Protein AF-A0A8J2VL37-F1 (afdb_monomer)

pLDDT: mean 73.99, std 14.51, range [34.97, 93.06]

Organism: NCBI:txid1571185

Sequence (99 aa):
MVTAVNVRNAQSLTSVRDPLRQQNIRYIKFGPGKKLLKKR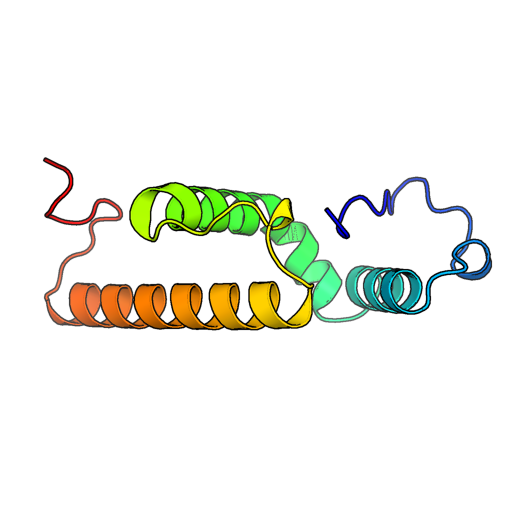AAIERLFAVLKMRYHLENPQIYGQRRYTRHVRWVLFTYLCDRLAEKQAGIQTVQAPWNR

Mean predicted aligned error: 10.72 Å

Solvent-accessible surface area (backbone atoms only — not comparable to full-atom values): 6083 Å² total; per-residue (Å²): 126,95,76,81,65,57,75,92,72,57,71,60,76,82,71,50,87,50,67,68,58,40,51,50,49,49,38,41,76,42,76,70,33,40,61,48,56,75,41,41,68,61,51,53,52,49,52,51,51,40,32,73,75,62,62,53,69,73,64,87,85,46,61,71,70,58,40,53,51,49,53,51,51,53,52,48,53,51,50,52,51,53,51,51,34,55,73,70,70,50,85,62,92,66,60,91,86,75,118

Foldseek 3Di:
DLPPPPLVPPPDLVVDPDPVNSVLNCLCVDDCNVVVVVCVVVVVVVVVVLCVPVVLDDCPVDDPVVSVVSVVVSVVVVVVVVVVCVVVVNPDPDDPPPD

Structure (mmCIF, N/CA/C/O backbone):
data_AF-A0A8J2VL37-F1
#
_entry.id   AF-A0A8J2VL37-F1
#
loop_
_atom_site.group_PDB
_atom_site.id
_atom_site.type_symbol
_atom_site.label_atom_id
_atom_site.label_alt_id
_atom_site.label_comp_id
_atom_site.label_asym_id
_atom_site.label_entity_id
_atom_site.label_seq_id
_atom_site.pdbx_PDB_ins_code
_atom_site.Cartn_x
_atom_site.Cartn_y
_atom_site.Cartn_z
_atom_site.occupancy
_atom_site.B_iso_or_equiv
_atom_site.auth_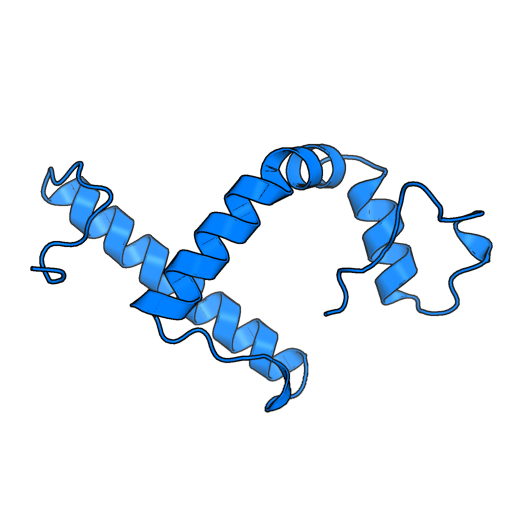seq_id
_atom_site.auth_comp_id
_atom_site.auth_asym_id
_atom_site.auth_atom_id
_atom_site.pdbx_PDB_model_num
ATOM 1 N N . MET A 1 1 ? 9.552 -8.108 -7.524 1.00 34.97 1 MET A N 1
ATOM 2 C CA . MET A 1 1 ? 9.185 -6.766 -7.008 1.00 34.97 1 MET A CA 1
ATOM 3 C C . MET A 1 1 ? 9.712 -5.700 -7.966 1.00 34.97 1 MET A C 1
ATOM 5 O O . MET A 1 1 ? 10.916 -5.532 -8.065 1.00 34.97 1 MET A O 1
ATOM 9 N N . VAL A 1 2 ? 8.831 -4.985 -8.674 1.00 40.66 2 VAL A N 1
ATOM 10 C CA . VAL A 1 2 ? 9.183 -3.887 -9.615 1.00 40.66 2 VAL A CA 1
ATOM 11 C C . VAL A 1 2 ? 9.647 -2.607 -8.879 1.00 40.66 2 VAL A C 1
ATOM 13 O O . VAL A 1 2 ? 10.037 -1.615 -9.484 1.00 40.66 2 VAL A O 1
ATOM 16 N N . THR A 1 3 ? 9.663 -2.631 -7.546 1.00 42.62 3 THR A N 1
ATOM 17 C CA . THR A 1 3 ? 9.967 -1.493 -6.668 1.00 42.62 3 THR A CA 1
ATOM 18 C C . THR A 1 3 ? 11.420 -1.409 -6.199 1.00 42.62 3 THR A C 1
ATOM 20 O O . THR A 1 3 ? 11.766 -0.445 -5.521 1.00 42.62 3 THR A O 1
ATOM 23 N N . ALA A 1 4 ? 12.306 -2.332 -6.593 1.00 46.34 4 ALA A N 1
ATOM 24 C CA . ALA A 1 4 ? 13.746 -2.223 -6.327 1.00 46.34 4 ALA A CA 1
ATOM 25 C C . ALA A 1 4 ? 14.424 -1.230 -7.293 1.00 46.34 4 ALA A C 1
ATOM 27 O O . ALA A 1 4 ? 15.391 -1.535 -7.990 1.00 46.34 4 ALA A O 1
ATOM 28 N N . VAL A 1 5 ? 13.874 -0.025 -7.405 1.00 51.81 5 VAL A N 1
ATOM 29 C CA . VAL A 1 5 ? 14.566 1.088 -8.042 1.00 51.81 5 VAL A CA 1
ATOM 30 C C . VAL A 1 5 ? 15.319 1.793 -6.929 1.00 51.81 5 VAL A C 1
ATOM 32 O O . VAL A 1 5 ? 14.733 2.515 -6.124 1.00 51.81 5 VAL A O 1
ATOM 35 N N . ASN A 1 6 ? 16.624 1.550 -6.852 1.00 54.78 6 ASN A N 1
ATOM 36 C CA . ASN A 1 6 ? 17.492 2.226 -5.902 1.00 54.78 6 ASN A CA 1
ATOM 37 C C . ASN A 1 6 ? 17.693 3.680 -6.363 1.00 54.78 6 ASN A C 1
ATOM 39 O O . ASN A 1 6 ? 18.660 4.001 -7.045 1.00 54.78 6 ASN A O 1
ATOM 43 N N . VAL A 1 7 ? 16.735 4.558 -6.047 1.00 54.72 7 VAL A N 1
ATOM 44 C CA . VAL A 1 7 ? 16.720 5.961 -6.510 1.00 54.72 7 VAL A CA 1
ATOM 45 C C . VAL A 1 7 ? 17.953 6.737 -6.021 1.00 54.72 7 VAL A C 1
ATOM 47 O O . VAL A 1 7 ? 18.353 7.695 -6.675 1.00 54.72 7 VAL A O 1
ATOM 50 N N . ARG A 1 8 ? 18.582 6.298 -4.917 1.00 51.19 8 ARG A N 1
ATOM 51 C CA . ARG A 1 8 ? 19.843 6.850 -4.391 1.00 51.19 8 ARG A CA 1
ATOM 52 C C . ARG A 1 8 ? 21.056 6.548 -5.280 1.00 51.19 8 ARG A C 1
ATOM 54 O O . ARG A 1 8 ? 21.927 7.398 -5.380 1.00 51.19 8 ARG A O 1
ATOM 61 N N . ASN A 1 9 ? 21.071 5.394 -5.953 1.00 51.41 9 ASN A N 1
ATOM 62 C CA . ASN A 1 9 ? 22.181 4.942 -6.806 1.00 51.41 9 ASN A CA 1
ATOM 63 C C . ASN A 1 9 ? 21.848 4.962 -8.308 1.00 51.41 9 ASN A C 1
ATOM 65 O O . ASN A 1 9 ? 22.648 4.504 -9.119 1.00 51.41 9 ASN A O 1
ATOM 69 N N . ALA A 1 10 ? 20.669 5.449 -8.704 1.00 53.59 10 ALA A N 1
ATOM 70 C CA . ALA A 1 10 ? 20.260 5.487 -10.103 1.00 53.59 10 ALA A CA 1
ATOM 71 C C . ALA A 1 10 ? 21.048 6.571 -10.859 1.00 53.59 10 ALA A C 1
ATOM 73 O O . ALA A 1 10 ? 20.617 7.724 -10.952 1.00 53.59 10 ALA A O 1
ATOM 74 N N . GLN A 1 11 ? 22.211 6.181 -11.382 1.00 54.25 11 GLN A N 1
ATOM 75 C CA . GLN A 1 11 ? 23.028 6.952 -12.312 1.00 54.25 11 GLN A CA 1
ATOM 76 C C . GLN A 1 11 ? 22.190 7.257 -13.564 1.00 54.25 11 GLN A C 1
ATOM 78 O O . GLN A 1 11 ? 22.062 6.422 -14.451 1.00 54.25 11 GLN A O 1
ATOM 83 N N . SER A 1 12 ? 21.583 8.445 -13.626 1.00 58.78 12 SER A N 1
ATOM 84 C CA . SER A 1 12 ? 20.787 8.977 -14.751 1.00 58.78 12 SER A CA 1
ATOM 85 C C . SER A 1 12 ? 19.496 8.210 -15.136 1.00 58.78 12 SER A C 1
ATOM 87 O O . SER A 1 12 ? 19.379 6.998 -15.014 1.00 58.78 12 SER A O 1
ATOM 89 N N . LEU A 1 13 ? 18.478 8.941 -15.612 1.00 59.38 13 LEU A N 1
ATOM 90 C CA . LEU A 1 13 ? 17.221 8.370 -16.143 1.00 59.38 13 LEU A CA 1
ATOM 91 C C . LEU A 1 13 ? 17.432 7.577 -17.447 1.00 59.38 13 LEU A C 1
ATOM 93 O O . LEU A 1 13 ? 16.593 6.752 -17.799 1.00 59.38 13 LEU A O 1
ATOM 97 N N . THR A 1 14 ? 18.534 7.840 -18.149 1.00 62.00 14 THR A N 1
ATOM 98 C CA . THR A 1 14 ? 18.889 7.279 -19.458 1.00 62.00 14 THR A CA 1
ATOM 99 C C . THR A 1 14 ? 19.500 5.879 -19.370 1.00 62.00 14 THR A C 1
ATOM 101 O O . THR A 1 14 ? 19.482 5.153 -20.358 1.00 62.00 14 THR A O 1
ATOM 104 N N . SER A 1 15 ? 19.982 5.455 -18.197 1.00 63.59 15 SER A N 1
ATOM 105 C CA . SER A 1 15 ? 20.559 4.114 -17.991 1.00 63.59 15 SER A CA 1
ATOM 106 C C . SER A 1 15 ? 19.514 2.995 -17.873 1.00 63.59 15 SER A C 1
ATOM 108 O O . SER A 1 15 ? 19.840 1.811 -17.953 1.00 63.59 15 SER A O 1
ATOM 110 N N . VAL A 1 16 ? 18.237 3.341 -17.689 1.00 67.19 16 VAL A N 1
ATOM 111 C CA . VAL A 1 16 ? 17.160 2.375 -17.446 1.00 67.19 16 VAL A CA 1
ATOM 112 C C . VAL A 1 16 ? 16.452 2.052 -18.758 1.00 67.19 16 VAL A C 1
ATOM 114 O O . VAL A 1 16 ? 15.698 2.876 -19.251 1.00 67.19 16 VAL A O 1
ATOM 117 N N . ARG A 1 17 ? 16.651 0.852 -19.319 1.00 69.12 17 ARG A N 1
ATOM 118 C CA . ARG A 1 17 ? 16.021 0.438 -20.596 1.00 69.12 17 ARG A CA 1
ATOM 119 C C . ARG A 1 17 ? 14.517 0.146 -20.505 1.00 69.12 17 ARG A C 1
ATOM 121 O O . ARG A 1 17 ? 13.828 0.215 -21.513 1.00 69.12 17 ARG A O 1
ATOM 128 N N . ASP A 1 18 ? 14.009 -0.186 -19.319 1.00 77.50 18 ASP A N 1
ATOM 129 C CA . ASP A 1 18 ? 12.597 -0.535 -19.128 1.00 77.50 18 ASP A CA 1
ATOM 130 C C . ASP A 1 18 ? 11.722 0.733 -19.000 1.00 77.50 18 ASP A C 1
ATOM 132 O O . ASP A 1 18 ? 11.893 1.493 -18.033 1.00 77.50 18 ASP A O 1
ATOM 136 N N . PRO 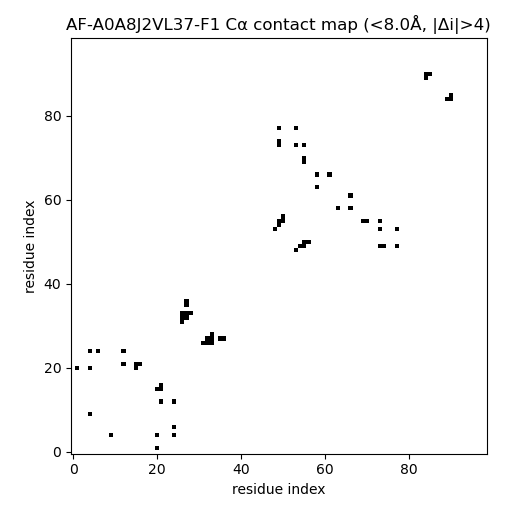A 1 19 ? 10.763 0.962 -19.920 1.00 76.75 19 PRO A N 1
ATOM 137 C CA . PRO A 1 19 ? 9.904 2.143 -19.907 1.00 76.75 19 PRO A CA 1
ATOM 138 C C . PRO A 1 19 ? 9.050 2.251 -18.635 1.00 76.75 19 PRO A C 1
ATOM 140 O O . PRO A 1 19 ? 8.850 3.358 -18.130 1.00 76.75 19 PRO A O 1
ATOM 143 N N . LEU A 1 20 ? 8.616 1.130 -18.041 1.00 73.25 20 LEU A N 1
ATOM 144 C CA . LEU A 1 20 ? 7.857 1.148 -16.782 1.00 73.25 20 LEU A CA 1
ATOM 145 C C . LEU A 1 20 ? 8.730 1.609 -15.613 1.00 73.25 20 LEU A C 1
ATOM 147 O O . LEU A 1 20 ? 8.286 2.374 -14.752 1.00 73.25 20 LEU A O 1
ATOM 151 N N . ARG A 1 21 ? 9.998 1.188 -15.579 1.00 70.88 21 ARG A N 1
ATOM 152 C CA . ARG A 1 21 ? 10.951 1.641 -14.556 1.00 70.88 21 ARG A CA 1
ATOM 153 C C . ARG A 1 21 ? 11.321 3.107 -14.746 1.00 70.88 21 ARG A C 1
ATOM 155 O O . ARG A 1 21 ? 11.398 3.820 -13.747 1.00 70.88 21 ARG A O 1
ATOM 162 N N . GLN A 1 22 ? 11.476 3.586 -15.982 1.00 75.25 22 GLN A N 1
ATOM 163 C CA . GLN A 1 22 ? 11.660 5.017 -16.250 1.00 75.25 22 GLN A CA 1
ATOM 164 C C . GLN A 1 22 ? 10.463 5.841 -15.761 1.00 75.25 22 GLN A C 1
ATOM 166 O O . GLN A 1 22 ? 10.648 6.853 -15.079 1.00 75.25 22 GLN A O 1
ATOM 171 N N . GLN A 1 23 ? 9.238 5.393 -16.052 1.00 78.06 23 GLN A N 1
ATOM 172 C CA . GLN A 1 23 ? 8.015 6.066 -15.616 1.00 78.06 23 GLN A CA 1
ATOM 173 C C . GLN A 1 23 ? 7.902 6.092 -14.087 1.00 78.06 23 GLN A C 1
ATOM 175 O O . GLN A 1 23 ? 7.619 7.143 -13.511 1.00 78.06 23 GLN A O 1
ATOM 180 N N . ASN A 1 24 ?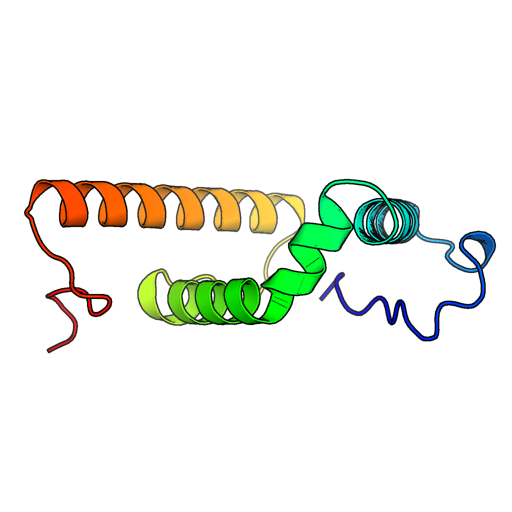 8.225 4.984 -13.414 1.00 76.44 24 ASN A N 1
ATOM 181 C CA . ASN A 1 24 ? 8.271 4.919 -11.953 1.00 76.44 24 ASN A CA 1
ATOM 182 C C . ASN A 1 24 ? 9.333 5.856 -11.359 1.00 76.44 24 ASN A C 1
ATOM 184 O O . ASN A 1 24 ? 9.060 6.531 -10.369 1.00 76.44 24 ASN A O 1
ATOM 188 N N . ILE A 1 25 ? 10.528 5.951 -11.957 1.00 77.25 25 ILE A N 1
ATOM 189 C CA . ILE A 1 25 ? 11.566 6.895 -11.509 1.00 77.25 25 ILE A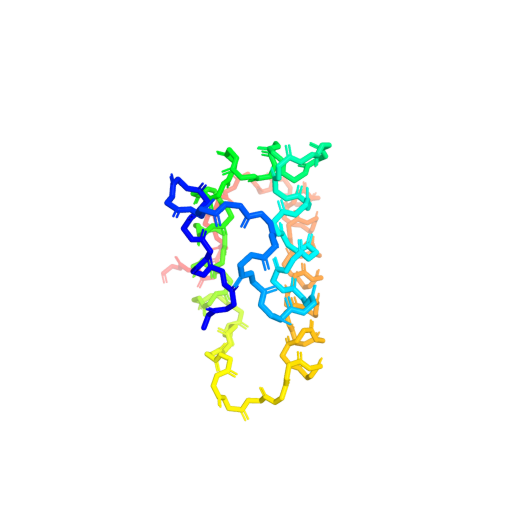 CA 1
ATOM 190 C C . ILE A 1 25 ? 11.079 8.334 -11.653 1.00 77.25 25 ILE A C 1
ATOM 192 O O . ILE A 1 25 ? 11.233 9.114 -10.713 1.00 77.25 25 ILE A O 1
ATOM 196 N N . ARG A 1 26 ? 10.485 8.692 -12.800 1.00 78.50 26 ARG A N 1
ATOM 197 C CA . ARG A 1 26 ? 9.914 10.031 -13.009 1.00 78.50 26 ARG A CA 1
ATOM 198 C C . ARG A 1 26 ? 8.828 10.318 -11.973 1.00 78.50 26 ARG A C 1
ATOM 200 O O . ARG A 1 26 ? 8.883 11.351 -11.318 1.00 78.50 26 ARG A O 1
ATOM 207 N N . TYR A 1 27 ? 7.912 9.380 -11.754 1.00 78.81 27 TYR A N 1
ATOM 208 C CA . TYR A 1 27 ? 6.851 9.520 -10.760 1.00 78.81 27 TYR A CA 1
ATOM 209 C C . TYR A 1 27 ? 7.398 9.710 -9.338 1.00 78.81 27 TYR A C 1
ATOM 211 O O . TYR A 1 27 ? 6.923 10.563 -8.600 1.00 78.81 27 TYR A O 1
ATOM 219 N N . ILE A 1 28 ? 8.428 8.961 -8.942 1.00 77.81 28 ILE A N 1
ATOM 220 C CA . ILE A 1 28 ? 9.028 9.089 -7.607 1.00 77.81 28 ILE A CA 1
ATOM 221 C C . ILE A 1 28 ? 9.819 10.401 -7.462 1.00 77.81 28 ILE A C 1
ATOM 223 O O . ILE A 1 28 ? 9.803 11.009 -6.389 1.00 77.81 28 ILE A O 1
ATOM 227 N N . LYS A 1 29 ? 10.513 10.848 -8.517 1.00 75.50 29 LYS A N 1
ATOM 228 C CA . LYS A 1 29 ? 11.306 12.088 -8.496 1.00 75.50 29 LYS A CA 1
ATOM 229 C C . LYS A 1 29 ? 10.437 13.349 -8.523 1.00 75.50 29 LYS A C 1
ATOM 231 O O . LYS A 1 29 ? 10.810 14.333 -7.882 1.00 75.50 29 LYS A O 1
ATOM 236 N N . PHE A 1 30 ? 9.296 13.324 -9.211 1.00 72.44 30 PHE A N 1
ATOM 237 C CA . PHE A 1 30 ? 8.487 14.513 -9.495 1.00 72.44 30 PHE A CA 1
ATOM 238 C C . PHE A 1 30 ? 7.056 14.414 -8.933 1.00 72.44 30 PHE A C 1
ATOM 240 O O . PHE A 1 30 ? 6.438 13.354 -8.910 1.00 72.44 30 PHE A O 1
ATOM 247 N N . GLY A 1 31 ? 6.502 15.543 -8.481 1.00 74.56 31 GLY A N 1
ATOM 248 C CA . GLY A 1 31 ? 5.089 15.653 -8.098 1.00 74.56 31 GLY A CA 1
ATOM 249 C C . GLY A 1 31 ? 4.655 14.753 -6.915 1.00 74.56 31 GLY A C 1
ATOM 250 O O . GLY A 1 31 ? 5.352 14.692 -5.894 1.00 74.56 31 GLY A O 1
ATOM 251 N N . PRO A 1 32 ? 3.482 14.090 -6.987 1.00 76.50 32 PRO A N 1
ATOM 252 C CA . PRO A 1 32 ? 2.892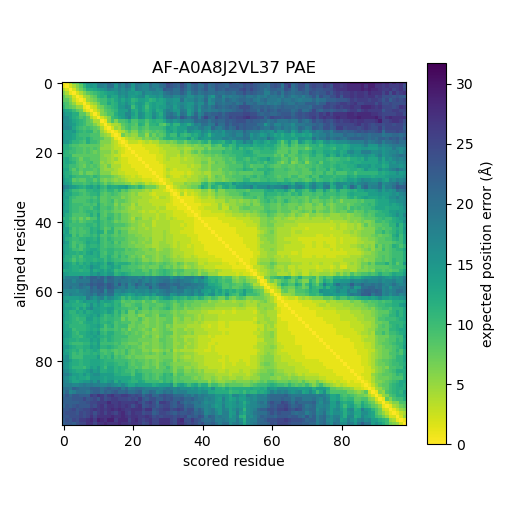 13.352 -5.865 1.00 76.50 32 PRO A CA 1
ATOM 253 C C . PRO A 1 32 ? 3.671 12.092 -5.453 1.00 76.50 32 PRO A C 1
ATOM 255 O O . PRO A 1 32 ? 3.596 11.691 -4.287 1.00 76.50 32 PRO A O 1
ATOM 258 N N . GLY A 1 33 ? 4.474 11.488 -6.336 1.00 76.69 33 GLY A N 1
ATOM 259 C CA . GLY A 1 33 ? 5.216 10.270 -6.000 1.00 76.69 33 GLY A CA 1
ATOM 260 C C . GLY A 1 33 ? 6.364 10.491 -5.009 1.00 76.69 33 GLY A C 1
ATOM 261 O O . GLY A 1 33 ? 6.667 9.587 -4.230 1.00 76.69 33 GLY A O 1
ATOM 262 N N . LYS A 1 34 ? 6.915 11.710 -4.902 1.00 78.88 34 LYS A N 1
ATOM 263 C CA . LYS A 1 34 ? 7.872 12.064 -3.833 1.00 78.88 34 LYS A CA 1
ATOM 264 C C . LYS A 1 34 ? 7.211 12.038 -2.451 1.00 78.88 34 LYS A C 1
ATOM 266 O O . LYS A 1 34 ? 7.804 11.563 -1.481 1.00 78.88 34 LYS A O 1
ATOM 271 N N . LYS A 1 35 ? 5.963 12.519 -2.352 1.00 83.56 35 LYS A N 1
ATOM 272 C CA . LYS A 1 35 ? 5.157 12.443 -1.116 1.00 83.56 35 LYS A CA 1
ATOM 273 C C . LYS A 1 35 ? 4.793 10.992 -0.793 1.00 83.56 35 LYS A C 1
ATOM 275 O O . LYS A 1 35 ? 4.854 10.598 0.369 1.00 83.56 35 LYS A O 1
ATOM 280 N N . LEU A 1 36 ? 4.474 10.195 -1.814 1.00 80.56 36 LEU A N 1
ATOM 281 C CA . LEU A 1 36 ? 4.202 8.766 -1.669 1.00 80.56 36 LEU A CA 1
ATOM 282 C C . LEU A 1 36 ? 5.425 8.008 -1.127 1.00 80.56 36 LEU A C 1
ATOM 284 O O . LEU A 1 36 ? 5.289 7.223 -0.193 1.00 80.56 36 LEU A O 1
ATOM 288 N N . LEU A 1 37 ? 6.626 8.297 -1.644 1.00 79.56 37 LEU A N 1
ATOM 289 C CA . LEU A 1 37 ? 7.870 7.665 -1.194 1.00 79.56 37 LEU A CA 1
ATOM 290 C C . LEU A 1 37 ? 8.153 7.938 0.291 1.00 79.56 37 LEU A C 1
ATOM 292 O O . LEU A 1 37 ? 8.570 7.031 1.006 1.00 79.56 37 LEU A O 1
ATOM 296 N N . LYS A 1 38 ? 7.866 9.149 0.789 1.00 82.94 38 LYS A N 1
ATOM 297 C CA . LYS A 1 38 ? 7.979 9.459 2.229 1.00 82.94 38 LYS A CA 1
ATOM 298 C C . LYS A 1 38 ? 7.070 8.577 3.092 1.00 82.94 38 LYS A C 1
ATOM 300 O O . LYS A 1 38 ? 7.422 8.253 4.218 1.00 82.94 38 LYS A O 1
ATOM 305 N N . LYS A 1 39 ? 5.919 8.162 2.557 1.00 84.31 39 LYS A N 1
ATOM 306 C CA . LYS A 1 39 ? 4.966 7.260 3.218 1.00 84.31 39 LYS A CA 1
ATOM 307 C C . LYS A 1 39 ? 5.229 5.780 2.917 1.00 84.31 39 LYS A C 1
ATOM 309 O O . LYS A 1 39 ? 4.412 4.946 3.297 1.00 84.31 39 LYS A O 1
ATOM 314 N N . ARG A 1 40 ? 6.357 5.425 2.282 1.00 82.75 40 ARG A N 1
ATOM 315 C CA . ARG A 1 40 ? 6.691 4.043 1.895 1.00 82.75 40 ARG A CA 1
ATOM 316 C C . ARG A 1 40 ? 6.526 3.052 3.045 1.00 82.75 40 ARG A C 1
ATOM 318 O O . ARG A 1 40 ? 5.858 2.047 2.858 1.00 82.75 40 ARG A O 1
ATOM 325 N N . ALA A 1 41 ? 7.074 3.350 4.222 1.00 82.88 41 ALA A N 1
ATOM 326 C CA . ALA A 1 41 ? 6.979 2.454 5.375 1.00 82.88 41 ALA A CA 1
ATOM 327 C C . ALA A 1 41 ? 5.522 2.225 5.818 1.00 82.88 41 ALA A C 1
ATOM 329 O O . ALA A 1 41 ? 5.141 1.111 6.161 1.00 82.88 41 ALA A O 1
ATOM 330 N N . ALA A 1 42 ? 4.679 3.262 5.769 1.00 84.00 42 ALA A N 1
ATOM 331 C CA . ALA A 1 42 ? 3.255 3.133 6.072 1.00 84.00 42 ALA A CA 1
ATOM 332 C C . ALA A 1 42 ? 2.523 2.291 5.014 1.00 84.00 42 ALA A C 1
ATOM 334 O O . ALA A 1 42 ? 1.682 1.467 5.360 1.00 84.00 42 ALA A O 1
ATOM 335 N N . ILE A 1 43 ? 2.881 2.455 3.737 1.00 85.19 43 ILE A N 1
ATOM 336 C CA . ILE A 1 43 ? 2.357 1.636 2.638 1.00 85.19 43 ILE A CA 1
ATOM 337 C C . ILE A 1 43 ? 2.782 0.174 2.823 1.00 85.19 43 ILE A C 1
ATOM 339 O O .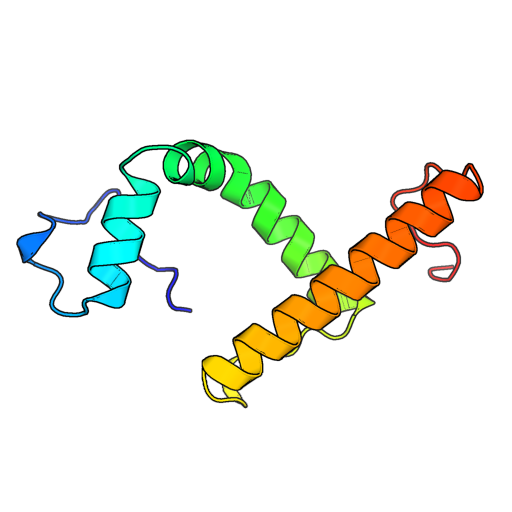 ILE A 1 43 ? 1.943 -0.712 2.744 1.00 85.19 43 ILE A O 1
ATOM 343 N N . GLU A 1 44 ? 4.050 -0.099 3.131 1.00 84.94 44 GLU A N 1
ATOM 344 C CA . GLU A 1 44 ? 4.548 -1.457 3.386 1.00 84.94 44 GLU A CA 1
ATOM 345 C C . GLU A 1 44 ? 3.839 -2.115 4.575 1.00 84.94 44 GLU A C 1
ATOM 347 O O . GLU A 1 44 ? 3.420 -3.266 4.470 1.00 84.94 44 GLU A O 1
ATOM 352 N N . ARG A 1 45 ? 3.619 -1.370 5.667 1.00 85.50 45 ARG A N 1
ATOM 353 C CA . ARG A 1 45 ? 2.820 -1.837 6.812 1.00 85.50 45 ARG A CA 1
ATOM 354 C C . ARG A 1 45 ? 1.381 -2.158 6.412 1.00 85.50 45 ARG A C 1
ATOM 356 O O . ARG A 1 45 ? 0.872 -3.204 6.800 1.00 85.50 45 ARG A O 1
ATOM 363 N N . LEU A 1 46 ? 0.737 -1.308 5.610 1.00 88.00 46 LEU A N 1
ATOM 364 C CA . LEU A 1 46 ? -0.609 -1.580 5.102 1.00 88.00 46 LEU A CA 1
ATOM 365 C C . LEU A 1 46 ? -0.629 -2.854 4.250 1.00 88.00 46 LEU A C 1
ATOM 367 O O . LEU A 1 46 ? -1.472 -3.716 4.463 1.00 88.00 46 LEU A O 1
ATOM 371 N N . PHE A 1 47 ? 0.323 -3.014 3.330 1.00 85.62 47 PHE A N 1
ATOM 372 C CA . PHE A 1 47 ? 0.429 -4.227 2.520 1.00 85.62 47 PHE A CA 1
ATOM 373 C C . PHE A 1 47 ? 0.683 -5.476 3.374 1.00 85.62 47 PHE A C 1
ATOM 375 O O . PHE A 1 47 ? 0.154 -6.531 3.044 1.00 85.62 47 PHE A O 1
ATOM 382 N N . ALA A 1 48 ? 1.430 -5.380 4.478 1.00 84.94 48 ALA A N 1
ATOM 383 C CA . ALA A 1 48 ? 1.582 -6.488 5.422 1.00 84.94 48 ALA A CA 1
ATOM 384 C C . ALA A 1 48 ? 0.242 -6.874 6.075 1.00 84.94 48 ALA A C 1
ATOM 386 O O . ALA A 1 48 ? -0.091 -8.055 6.139 1.00 84.94 48 ALA A O 1
ATOM 387 N N . VAL A 1 49 ? -0.567 -5.887 6.479 1.00 86.06 49 VAL A N 1
ATOM 388 C CA . VAL A 1 49 ? -1.925 -6.127 6.995 1.00 86.06 49 VAL A CA 1
ATOM 389 C C . VAL A 1 49 ? -2.817 -6.763 5.928 1.00 86.06 49 VAL A C 1
ATOM 391 O O . VAL A 1 49 ? -3.511 -7.729 6.225 1.00 86.06 49 VAL A O 1
ATOM 394 N N . LEU A 1 50 ? -2.775 -6.273 4.685 1.00 87.69 50 LEU A N 1
ATOM 395 C CA . LEU A 1 50 ? -3.573 -6.823 3.583 1.00 87.69 50 LEU A CA 1
ATOM 396 C C . LEU A 1 50 ? -3.185 -8.268 3.244 1.00 87.69 50 LEU A C 1
ATOM 398 O O . LEU A 1 50 ? -4.056 -9.091 2.981 1.00 87.69 50 LEU A O 1
ATOM 402 N N . LYS A 1 51 ? -1.891 -8.597 3.301 1.00 85.75 51 LYS A N 1
ATOM 403 C CA . LYS A 1 51 ? -1.403 -9.974 3.140 1.00 85.75 51 LYS A CA 1
ATOM 404 C C . LYS A 1 51 ? -1.955 -10.907 4.209 1.00 85.75 51 LYS A C 1
ATOM 406 O O . LYS A 1 51 ? -2.423 -11.984 3.869 1.00 85.75 51 LYS A O 1
ATOM 411 N N . MET A 1 52 ? -1.919 -10.485 5.473 1.00 83.81 52 MET A N 1
ATOM 412 C CA . MET A 1 52 ? -2.388 -11.316 6.583 1.00 83.81 52 MET A CA 1
ATOM 413 C C . MET A 1 52 ? -3.914 -11.436 6.634 1.00 83.81 52 MET A C 1
ATOM 415 O O . MET A 1 52 ? -4.419 -12.523 6.869 1.00 83.81 52 MET A O 1
ATOM 419 N N . ARG A 1 53 ? -4.649 -10.336 6.424 1.00 82.94 53 ARG A N 1
ATOM 420 C CA . ARG A 1 53 ? -6.109 -10.289 6.637 1.00 82.94 53 ARG A CA 1
ATOM 421 C C . ARG A 1 53 ? -6.947 -10.606 5.403 1.00 82.94 53 ARG A C 1
ATOM 423 O O . ARG A 1 53 ? -8.044 -11.120 5.545 1.00 82.94 53 ARG A O 1
ATOM 430 N N . TYR A 1 54 ? -6.459 -10.263 4.215 1.00 83.81 54 TYR A N 1
ATOM 431 C CA . TYR A 1 54 ? -7.213 -10.391 2.962 1.00 83.81 54 TYR A CA 1
ATOM 432 C C . TYR A 1 54 ? -6.550 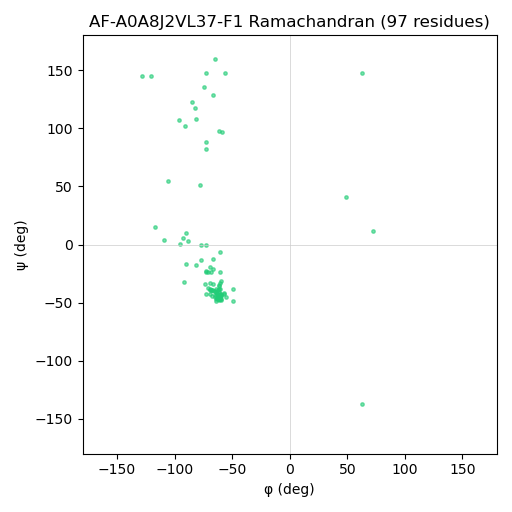-11.369 1.994 1.00 83.81 54 TYR A C 1
ATOM 434 O O . TYR A 1 54 ? -6.851 -11.351 0.803 1.00 83.81 54 TYR A O 1
ATOM 442 N N . HIS A 1 55 ? -5.611 -12.181 2.496 1.00 81.00 55 HIS A N 1
ATOM 443 C CA . HIS A 1 55 ? -4.866 -13.161 1.711 1.00 81.00 55 HIS A CA 1
ATOM 444 C C . HIS A 1 55 ? -4.287 -12.572 0.422 1.00 81.00 55 HIS A C 1
ATOM 446 O O . HIS A 1 55 ? -4.326 -13.206 -0.627 1.00 81.00 55 HIS A O 1
ATOM 452 N N . LEU A 1 56 ? -3.763 -11.340 0.483 1.00 83.00 56 LEU A N 1
ATOM 453 C CA . LEU A 1 56 ? -3.122 -10.717 -0.672 1.00 83.00 56 LEU A CA 1
ATOM 454 C C . LEU A 1 56 ? -1.914 -11.576 -1.095 1.00 83.00 56 LEU A C 1
ATOM 456 O O . LEU A 1 56 ? -0.845 -11.494 -0.487 1.00 83.00 56 LEU A O 1
ATOM 460 N N . GLU A 1 57 ? -2.101 -12.428 -2.105 1.00 70.25 57 GLU A N 1
ATOM 461 C CA . GLU A 1 57 ? -1.142 -13.473 -2.477 1.00 70.25 57 GLU A CA 1
ATOM 462 C C . GLU A 1 57 ? 0.191 -12.899 -2.979 1.00 70.25 57 GLU A C 1
ATOM 464 O O . GLU A 1 57 ? 0.295 -11.749 -3.429 1.00 70.25 57 GLU A O 1
ATOM 469 N N . ASN A 1 58 ? 1.247 -13.720 -2.935 1.00 64.31 58 ASN A N 1
ATOM 470 C CA . ASN A 1 58 ? 2.525 -13.339 -3.519 1.00 64.31 58 ASN A CA 1
ATOM 471 C C . ASN A 1 58 ? 2.395 -13.244 -5.057 1.00 64.31 58 ASN A C 1
ATOM 473 O O . ASN A 1 58 ? 1.970 -14.201 -5.703 1.00 64.31 58 ASN A O 1
ATOM 477 N N . PRO A 1 59 ? 2.826 -12.129 -5.679 1.00 62.06 59 PRO A N 1
ATOM 478 C CA . PRO A 1 59 ? 2.636 -11.837 -7.107 1.00 62.06 59 PRO A CA 1
ATOM 479 C C . PRO A 1 59 ? 3.269 -12.833 -8.086 1.00 62.06 59 PRO A C 1
ATOM 481 O O . PRO A 1 59 ? 3.093 -12.676 -9.289 1.00 62.06 59 PRO A O 1
ATOM 484 N N . GLN A 1 60 ? 4.043 -13.810 -7.611 1.00 58.00 60 GLN A N 1
ATOM 485 C CA . GLN A 1 60 ? 4.797 -14.731 -8.463 1.00 58.00 60 GLN A CA 1
ATOM 486 C C . GLN A 1 60 ? 3.913 -15.705 -9.250 1.00 58.00 60 GLN A C 1
ATOM 488 O O . GLN A 1 60 ? 4.372 -16.219 -10.263 1.00 58.00 60 GLN A O 1
ATOM 493 N N . ILE A 1 61 ? 2.658 -15.918 -8.839 1.00 60.44 61 ILE A N 1
ATOM 494 C CA . ILE A 1 61 ? 1.766 -16.912 -9.459 1.00 60.44 61 ILE A CA 1
ATOM 495 C C . ILE A 1 61 ? 0.943 -16.310 -10.620 1.00 60.44 61 ILE A C 1
ATOM 497 O O . ILE A 1 61 ? 0.433 -17.034 -11.472 1.00 60.44 61 ILE A O 1
ATOM 501 N N . TYR A 1 62 ? 0.844 -14.976 -10.730 1.00 64.69 62 TYR A N 1
ATOM 502 C CA . TYR A 1 62 ? -0.031 -14.325 -11.713 1.00 64.69 62 TYR A CA 1
ATOM 503 C C . TYR A 1 62 ? 0.670 -13.276 -12.569 1.00 64.69 62 TYR A C 1
ATOM 505 O O . TYR A 1 62 ? 1.474 -12.477 -12.094 1.00 64.69 62 TYR A O 1
ATOM 513 N N . GLY A 1 63 ? 0.256 -13.178 -13.836 1.00 76.00 63 GLY A N 1
ATOM 514 C CA . GLY A 1 63 ? 0.650 -12.070 -14.704 1.00 76.00 63 GLY A CA 1
ATOM 515 C C . GLY A 1 63 ? 0.284 -10.702 -14.106 1.00 76.00 63 GLY A C 1
ATOM 516 O O . GLY A 1 63 ? -0.749 -10.543 -13.448 1.00 76.00 63 GLY A O 1
ATOM 517 N N . GLN A 1 64 ? 1.107 -9.685 -14.385 1.00 78.12 64 GLN A N 1
ATOM 518 C CA . GLN A 1 64 ? 1.029 -8.341 -13.789 1.00 78.12 64 GLN A CA 1
ATOM 519 C C . GLN A 1 64 ? -0.379 -7.722 -13.821 1.00 78.12 64 GLN A C 1
ATOM 521 O O . GLN A 1 64 ? -0.800 -7.085 -12.853 1.00 78.12 64 GLN A O 1
ATOM 526 N N . ARG A 1 65 ? -1.137 -7.924 -14.908 1.00 81.81 65 ARG A N 1
ATOM 527 C CA . ARG A 1 65 ? -2.516 -7.421 -15.043 1.00 81.81 65 ARG A CA 1
ATOM 528 C C . ARG A 1 65 ? -3.468 -8.062 -14.030 1.00 81.81 65 ARG A C 1
ATOM 530 O O . ARG A 1 65 ? -4.244 -7.354 -13.390 1.00 81.81 65 ARG A O 1
ATOM 537 N N . ARG A 1 66 ? -3.391 -9.386 -13.864 1.00 83.00 66 ARG A N 1
ATOM 538 C CA . ARG A 1 66 ? -4.228 -10.143 -12.923 1.00 83.00 66 ARG A CA 1
ATOM 539 C C . ARG A 1 66 ? -3.869 -9.789 -11.482 1.00 83.00 66 ARG A C 1
ATOM 541 O O . ARG A 1 66 ? -4.772 -9.474 -10.715 1.00 83.00 66 ARG A O 1
ATOM 548 N N . TYR A 1 67 ? -2.577 -9.712 -11.156 1.00 84.31 67 TYR A N 1
ATOM 549 C CA . TYR A 1 67 ? -2.132 -9.263 -9.833 1.00 84.31 67 TYR A CA 1
ATOM 550 C C . TYR A 1 67 ? -2.616 -7.840 -9.517 1.00 84.31 67 TYR A C 1
ATOM 552 O O . TYR A 1 67 ? -3.160 -7.588 -8.448 1.00 84.31 67 TYR A O 1
ATOM 560 N N . THR A 1 68 ? -2.512 -6.912 -10.474 1.00 85.00 68 THR A N 1
ATOM 561 C CA . THR A 1 68 ? -2.990 -5.530 -10.287 1.00 85.00 68 THR A CA 1
ATOM 562 C C . THR A 1 68 ? -4.497 -5.476 -10.027 1.00 85.00 68 THR A C 1
ATOM 564 O O . THR A 1 68 ? -4.948 -4.716 -9.172 1.00 85.00 68 THR A O 1
ATOM 567 N N . ARG A 1 69 ? -5.290 -6.288 -10.739 1.00 86.69 69 ARG A N 1
ATOM 568 C CA . ARG A 1 69 ? -6.739 -6.394 -10.514 1.00 86.69 69 ARG A CA 1
ATOM 569 C C . ARG A 1 69 ? -7.050 -6.970 -9.131 1.00 86.69 69 ARG A C 1
ATOM 571 O O . ARG A 1 69 ? -7.911 -6.432 -8.448 1.00 86.69 69 ARG A O 1
ATOM 578 N N . HIS A 1 70 ? -6.329 -8.008 -8.716 1.00 85.69 70 HIS A N 1
ATOM 579 C CA . HIS A 1 70 ? -6.481 -8.615 -7.395 1.00 85.69 70 HIS A CA 1
ATOM 580 C C . HIS A 1 70 ? -6.166 -7.617 -6.268 1.00 85.69 70 HIS A C 1
ATOM 582 O O . HIS A 1 70 ? -6.992 -7.408 -5.387 1.00 85.69 70 HIS A O 1
ATOM 588 N N . VAL A 1 71 ? -5.043 -6.895 -6.364 1.00 88.06 71 VAL A N 1
ATOM 589 C CA . VAL A 1 71 ? -4.668 -5.836 -5.409 1.00 88.06 71 VAL A CA 1
ATOM 590 C C . VAL A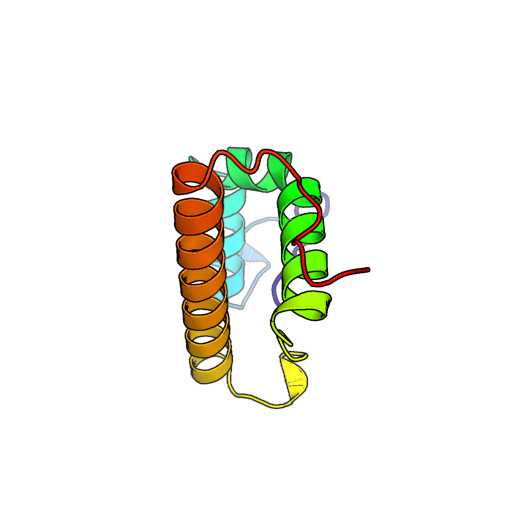 1 71 ? -5.749 -4.754 -5.311 1.00 88.06 71 VAL A C 1
ATOM 592 O O . VAL A 1 71 ? -6.060 -4.309 -4.211 1.00 88.06 71 VAL A O 1
ATOM 595 N N . ARG A 1 72 ? -6.344 -4.333 -6.440 1.00 90.69 72 ARG A N 1
ATOM 596 C CA . ARG A 1 72 ? -7.440 -3.345 -6.447 1.00 90.69 72 ARG A CA 1
ATOM 597 C C . ARG A 1 72 ? -8.678 -3.850 -5.709 1.00 90.69 72 ARG A C 1
ATOM 599 O O . ARG A 1 72 ? -9.245 -3.088 -4.935 1.00 90.69 72 ARG A O 1
ATOM 606 N N . TRP A 1 73 ? -9.065 -5.107 -5.923 1.00 90.12 73 TRP A N 1
ATOM 607 C CA . TRP A 1 73 ? -10.198 -5.714 -5.221 1.00 90.12 73 TRP A CA 1
ATOM 608 C C . TRP A 1 73 ? -9.959 -5.808 -3.717 1.00 90.12 73 TRP A C 1
ATOM 610 O O . TRP A 1 73 ? -10.806 -5.370 -2.951 1.00 90.12 73 TRP A O 1
ATOM 620 N N . VAL A 1 74 ? -8.780 -6.271 -3.298 1.00 90.06 74 VAL A N 1
ATOM 621 C CA . VAL A 1 74 ? -8.409 -6.352 -1.875 1.00 90.06 74 VAL A CA 1
ATOM 622 C C . VAL A 1 74 ? -8.382 -4.971 -1.206 1.00 90.06 74 VAL A C 1
ATOM 624 O O . VAL A 1 74 ? -8.812 -4.805 -0.068 1.00 90.06 74 VAL A O 1
ATOM 627 N N . LEU A 1 75 ? -7.891 -3.946 -1.908 1.00 91.62 75 LEU A N 1
ATOM 628 C CA . LEU A 1 75 ? -7.940 -2.568 -1.413 1.00 91.62 75 LEU A CA 1
ATOM 629 C C . LEU A 1 75 ? -9.375 -2.059 -1.275 1.00 91.62 75 LEU A C 1
ATOM 631 O O . LEU A 1 75 ? -9.676 -1.365 -0.309 1.00 91.62 75 LEU A O 1
ATOM 635 N N . PHE A 1 76 ? -10.246 -2.389 -2.226 1.00 93.06 76 PHE A N 1
ATOM 636 C CA . PHE A 1 76 ? -11.649 -2.001 -2.175 1.00 93.06 76 PHE A CA 1
ATOM 637 C C . PHE A 1 76 ? -12.363 -2.638 -0.979 1.00 93.06 76 PHE A C 1
ATOM 639 O O . PHE A 1 76 ? -12.972 -1.913 -0.197 1.00 93.06 76 PHE A O 1
ATOM 646 N N . THR A 1 77 ? -12.210 -3.950 -0.771 1.00 90.62 77 THR A N 1
ATOM 647 C CA . THR A 1 77 ? -12.802 -4.647 0.385 1.00 90.62 77 THR A CA 1
ATOM 648 C C . THR A 1 77 ? -12.294 -4.073 1.703 1.00 90.62 77 THR A C 1
ATOM 650 O O . THR A 1 77 ? -13.090 -3.763 2.581 1.00 90.62 77 THR A O 1
ATOM 653 N N . TYR A 1 78 ? -10.986 -3.812 1.807 1.00 91.00 78 TYR A N 1
ATOM 654 C CA . TYR A 1 78 ? -10.406 -3.160 2.981 1.00 91.00 78 TYR A CA 1
ATOM 655 C C . TYR A 1 78 ? -11.036 -1.794 3.278 1.00 91.00 78 TYR A C 1
ATOM 657 O O . TYR A 1 78 ? -11.302 -1.466 4.432 1.00 91.00 78 TYR A O 1
ATOM 665 N N . LEU A 1 79 ? -11.272 -0.975 2.250 1.00 91.31 79 LEU A N 1
ATOM 666 C CA . LEU A 1 79 ? -11.891 0.337 2.429 1.00 91.31 79 LEU A CA 1
ATOM 667 C C . LEU A 1 79 ? -13.362 0.228 2.837 1.00 91.31 79 LEU A C 1
ATOM 669 O O . LEU A 1 79 ? -13.794 1.003 3.688 1.00 91.31 79 LEU A O 1
ATOM 673 N N . CYS A 1 80 ? -14.109 -0.724 2.274 1.00 91.75 80 CYS A N 1
ATOM 674 C CA . CYS A 1 80 ? -15.482 -1.011 2.689 1.00 91.75 80 CYS A CA 1
ATOM 675 C C . CYS A 1 80 ? -15.545 -1.407 4.168 1.00 91.75 80 CYS A C 1
ATOM 677 O O . CYS A 1 80 ? -16.323 -0.814 4.911 1.00 91.75 80 CYS A O 1
ATOM 679 N N . ASP A 1 81 ? -14.671 -2.312 4.612 1.00 89.25 81 ASP A N 1
ATOM 680 C CA . ASP A 1 81 ? -14.608 -2.728 6.016 1.00 89.25 81 ASP A CA 1
ATOM 681 C C . ASP A 1 81 ? -14.268 -1.548 6.928 1.00 89.25 81 ASP A C 1
ATOM 683 O O . ASP A 1 81 ? -14.937 -1.319 7.930 1.00 89.25 81 ASP A O 1
ATOM 687 N N . ARG A 1 82 ? -13.281 -0.725 6.550 1.00 87.25 82 ARG A N 1
ATOM 688 C CA . ARG A 1 82 ? -12.928 0.482 7.313 1.00 87.25 82 ARG A CA 1
ATOM 689 C C . ARG A 1 82 ? -14.066 1.494 7.393 1.00 87.25 82 ARG A C 1
ATOM 691 O O . ARG A 1 82 ? -14.197 2.185 8.403 1.00 87.25 82 ARG A O 1
ATOM 698 N N . LEU A 1 83 ? -14.862 1.624 6.335 1.00 89.88 83 LEU A N 1
ATOM 699 C CA . LEU A 1 83 ? -16.042 2.484 6.338 1.00 89.88 83 LEU A CA 1
ATOM 700 C C . LEU A 1 83 ? -17.130 1.921 7.255 1.00 89.88 83 LEU A C 1
ATOM 702 O O . LEU A 1 83 ? -17.699 2.688 8.031 1.00 89.88 83 LEU A O 1
ATOM 706 N N . ALA A 1 84 ? -17.370 0.611 7.216 1.00 87.94 84 ALA A N 1
ATOM 707 C CA . ALA A 1 84 ? -18.321 -0.062 8.096 1.00 87.94 84 ALA A CA 1
ATOM 708 C C . ALA A 1 84 ? -17.901 0.040 9.575 1.00 87.94 84 ALA A C 1
ATOM 710 O O . ALA A 1 84 ? -18.705 0.446 10.409 1.00 87.94 84 ALA A O 1
ATOM 711 N N . GLU A 1 85 ? -16.627 -0.218 9.896 1.00 85.69 85 GLU A N 1
ATOM 712 C CA . GLU A 1 85 ? -16.052 -0.034 11.241 1.00 85.69 85 GLU A CA 1
ATOM 713 C C . GLU A 1 85 ? -16.260 1.402 11.743 1.00 85.69 85 GLU A C 1
ATOM 715 O O . GLU A 1 85 ? -16.693 1.620 12.876 1.00 85.69 85 GLU A O 1
ATOM 720 N N . LYS A 1 86 ? -16.008 2.392 10.875 1.00 85.62 86 LYS A N 1
ATOM 721 C CA . LYS A 1 86 ? -16.198 3.808 11.201 1.00 85.62 86 LYS A CA 1
ATOM 722 C C . LYS A 1 86 ? -17.667 4.145 11.469 1.00 85.62 86 LYS A C 1
ATOM 724 O O . LYS A 1 86 ? -17.939 4.914 12.387 1.00 85.62 86 LYS A O 1
ATOM 729 N N . GLN A 1 87 ? -18.598 3.594 10.690 1.00 85.56 87 GLN A N 1
ATOM 730 C CA . GLN A 1 87 ? -20.039 3.773 10.909 1.00 85.56 87 GLN A CA 1
ATOM 731 C C . GLN A 1 87 ? -20.513 3.100 12.204 1.00 85.56 87 GLN A C 1
ATOM 733 O O . GLN A 1 87 ? -21.366 3.648 12.893 1.00 85.56 87 GLN A O 1
ATOM 738 N N . ALA A 1 88 ? -19.912 1.968 12.576 1.00 82.69 88 ALA A N 1
ATOM 739 C CA . ALA A 1 88 ? -20.187 1.257 13.823 1.00 82.69 88 ALA A CA 1
ATOM 740 C C . ALA A 1 88 ? -19.529 1.892 15.069 1.00 82.69 88 ALA A C 1
ATOM 742 O O . ALA A 1 88 ? -19.672 1.368 16.170 1.00 82.69 88 ALA A O 1
ATOM 743 N N . GLY A 1 89 ? -18.781 2.995 14.921 1.00 79.00 89 GLY A N 1
ATOM 744 C CA . GLY A 1 89 ? -18.079 3.655 16.029 1.00 79.00 89 GLY A CA 1
ATOM 745 C C . GLY A 1 89 ? -16.852 2.892 16.548 1.00 79.00 89 GLY A C 1
ATOM 746 O O . GLY A 1 89 ? -16.298 3.243 17.589 1.00 79.00 89 GLY A O 1
ATOM 747 N N . ILE A 1 90 ? -16.397 1.866 15.826 1.00 71.25 90 ILE A N 1
ATOM 748 C CA . ILE A 1 90 ? -15.253 1.038 16.205 1.00 71.25 90 ILE A CA 1
ATOM 749 C C . ILE A 1 90 ? -13.969 1.770 15.793 1.00 71.25 90 ILE A C 1
ATOM 751 O O . ILE A 1 90 ? -13.641 1.875 14.613 1.00 71.25 90 ILE A O 1
ATOM 755 N N . GLN A 1 91 ? -13.222 2.295 16.770 1.00 61.91 91 GLN A N 1
ATOM 756 C CA . GLN A 1 91 ? -11.934 2.973 16.531 1.00 61.91 91 GLN A CA 1
ATOM 757 C C . GLN A 1 91 ? -10.725 2.023 16.546 1.00 61.91 91 GLN A C 1
ATOM 759 O O . GLN A 1 91 ? -9.576 2.463 16.442 1.00 61.91 91 GLN A O 1
ATOM 764 N N . THR A 1 92 ? -10.938 0.715 16.696 1.00 58.72 92 THR A N 1
ATOM 765 C CA . THR A 1 92 ? -9.835 -0.232 16.846 1.00 58.72 92 THR A CA 1
ATOM 766 C C . THR A 1 92 ? -9.122 -0.482 15.514 1.00 58.72 92 THR A C 1
ATOM 768 O O . THR A 1 92 ? -9.709 -0.689 14.455 1.00 58.72 92 THR A O 1
ATOM 771 N N . VAL A 1 93 ? -7.787 -0.485 15.547 1.00 56.25 93 VAL A N 1
ATOM 772 C CA . VAL A 1 93 ? -6.963 -0.970 14.421 1.00 56.25 93 VAL A CA 1
ATOM 773 C C . VAL A 1 93 ? -7.041 -2.506 14.320 1.00 56.25 93 VAL A C 1
ATOM 775 O O . VAL A 1 93 ? -6.813 -3.093 13.256 1.00 56.25 93 VAL A O 1
ATOM 778 N N . GLN A 1 94 ? -7.387 -3.166 15.427 1.00 51.75 94 GLN A N 1
ATOM 779 C CA . GLN A 1 94 ? -7.685 -4.591 15.501 1.00 51.75 94 GLN A CA 1
ATOM 780 C C . GLN A 1 94 ? -9.150 -4.832 15.136 1.00 51.75 94 GLN A C 1
ATOM 782 O O . GLN A 1 94 ? -10.049 -4.255 15.743 1.00 51.75 94 GLN A O 1
ATOM 787 N N . ALA A 1 95 ? -9.361 -5.657 14.114 1.00 48.50 95 ALA A N 1
ATOM 788 C CA . ALA A 1 95 ? -10.691 -6.059 13.694 1.00 48.50 95 ALA A CA 1
ATOM 789 C C . ALA A 1 95 ? -11.292 -7.044 14.722 1.00 48.50 95 ALA A C 1
ATOM 791 O O . ALA A 1 95 ? -10.536 -7.817 15.320 1.00 48.50 95 ALA A O 1
ATOM 792 N N . PRO A 1 96 ? -12.620 -7.048 14.930 1.00 48.44 96 PRO A N 1
ATOM 793 C CA . PRO A 1 96 ? -13.262 -7.771 16.034 1.00 48.44 96 PRO A CA 1
ATOM 794 C C . PRO A 1 96 ? -13.171 -9.308 15.961 1.00 48.44 96 PRO A C 1
ATOM 796 O O . PRO A 1 96 ? -13.437 -9.979 16.952 1.00 48.44 96 PRO A O 1
ATOM 799 N N . TRP A 1 97 ? -12.761 -9.872 14.824 1.00 56.22 97 TRP A N 1
ATOM 800 C CA . TRP A 1 97 ? -12.583 -11.315 14.594 1.00 56.22 97 TRP A CA 1
ATOM 801 C C . TRP A 1 97 ? -11.163 -11.832 14.868 1.00 56.22 97 TRP A C 1
ATOM 803 O O . TRP A 1 97 ? -10.880 -12.997 14.618 1.00 56.22 97 TRP A O 1
ATOM 813 N N . ASN A 1 98 ? -10.265 -10.987 15.379 1.00 46.38 98 ASN A N 1
ATOM 814 C CA . ASN A 1 98 ? -8.916 -11.384 15.785 1.00 46.38 98 ASN A CA 1
ATOM 815 C C . ASN A 1 98 ? -8.809 -11.440 17.320 1.00 46.38 98 ASN A C 1
ATOM 817 O O . ASN A 1 98 ? -7.985 -10.728 17.902 1.00 46.38 98 ASN A O 1
ATOM 821 N N . ARG A 1 99 ? -9.705 -12.221 17.940 1.00 44.09 99 ARG A N 1
ATOM 822 C CA . ARG A 1 99 ? -9.582 -12.679 19.331 1.00 44.09 99 ARG A CA 1
ATOM 823 C C . ARG A 1 99 ? -8.702 -13.917 19.390 1.00 44.09 99 ARG A C 1
ATOM 825 O O . ARG A 1 99 ? -8.860 -14.767 18.488 1.00 44.09 99 ARG A O 1
#

Secondary structure (DSSP, 8-state):
-TT---TTT---GGG---HHHHHHHHHHHSTHHHHHHHTHHHHHHHHHHHHHHS----GGGS-HHHHHHHHHHHHHHHHHHHHHHHHTT---SS-TT--

Radius of gyration: 16.89 Å; Cα contacts (8 Å, |Δi|>4): 37; chains: 1; bounding box: 43×33×40 Å